Protein AF-A0A3B0XPV8-F1 (afdb_monomer_lite)

Secondary structure (DSSP, 8-state):
----PPPPP--HHHHHHHHHHHT-SEEE-S-SSBSEEEEEEEEEETTEEEEEEEEEEEHHHHHTTS---SSPPEEEEEEEETTEEEEEEEES-S-B-HHHHHHHHHHHHH-TT--SEEEEE-------

Structure (mmCIF, N/CA/C/O backbone):
data_AF-A0A3B0XPV8-F1
#
_entry.id   AF-A0A3B0XPV8-F1
#
loop_
_atom_site.group_PDB
_atom_site.id
_atom_site.type_symbol
_atom_site.label_atom_id
_atom_site.label_alt_id
_atom_site.label_comp_id
_atom_site.label_asym_id
_atom_site.label_entity_id
_atom_site.label_seq_id
_atom_site.pdbx_PDB_ins_code
_atom_site.Cartn_x
_atom_site.Cartn_y
_atom_site.Cartn_z
_atom_site.occupancy
_atom_site.B_iso_or_equiv
_atom_site.auth_seq_id
_atom_site.auth_comp_id
_atom_site.auth_asym_id
_atom_site.auth_atom_id
_atom_site.pdbx_PDB_model_num
ATOM 1 N N . MET A 1 1 ? 16.609 -7.204 20.232 1.00 36.19 1 MET A N 1
ATOM 2 C CA . MET A 1 1 ? 15.133 -7.109 20.335 1.00 36.19 1 MET A CA 1
ATOM 3 C C . MET A 1 1 ? 14.529 -7.467 18.987 1.00 36.19 1 MET A C 1
ATOM 5 O O . MET A 1 1 ? 14.762 -6.744 18.028 1.00 36.19 1 MET A O 1
ATOM 9 N N . LYS A 1 2 ? 13.817 -8.596 18.877 1.00 34.97 2 LYS A N 1
ATOM 10 C CA . LYS A 1 2 ? 13.094 -8.942 17.645 1.00 34.97 2 LYS A CA 1
ATOM 11 C C . LYS A 1 2 ? 11.947 -7.940 17.497 1.00 34.97 2 LYS A C 1
ATOM 13 O O . LYS A 1 2 ? 11.068 -7.904 18.354 1.00 34.97 2 LYS A O 1
ATOM 18 N N . LYS A 1 3 ? 11.998 -7.076 16.477 1.00 42.22 3 LYS A N 1
ATOM 19 C CA . LYS A 1 3 ? 10.871 -6.202 16.129 1.00 42.22 3 LYS A CA 1
ATOM 20 C C . LYS A 1 3 ? 9.692 -7.131 15.842 1.00 42.22 3 LYS A C 1
ATOM 22 O O . LYS A 1 3 ? 9.763 -7.935 14.917 1.00 42.22 3 LYS A O 1
ATOM 27 N N . ASN A 1 4 ? 8.666 -7.085 16.685 1.00 47.47 4 ASN A N 1
ATOM 28 C CA . ASN A 1 4 ? 7.435 -7.836 16.486 1.00 47.47 4 ASN A CA 1
ATOM 29 C C . ASN A 1 4 ? 6.709 -7.153 15.320 1.00 47.47 4 ASN A C 1
ATOM 31 O O . ASN A 1 4 ? 5.964 -6.197 15.518 1.00 47.47 4 ASN A O 1
ATOM 35 N N . ILE A 1 5 ? 7.064 -7.532 14.093 1.00 52.81 5 ILE A N 1
ATOM 36 C CA . ILE A 1 5 ? 6.408 -7.029 12.890 1.00 52.81 5 ILE A CA 1
ATOM 37 C C . ILE A 1 5 ? 4.973 -7.572 12.943 1.00 52.81 5 ILE A C 1
ATOM 39 O O . ILE A 1 5 ? 4.810 -8.790 13.069 1.00 52.81 5 ILE A O 1
ATOM 43 N N . PRO A 1 6 ? 3.936 -6.715 12.922 1.00 57.06 6 PRO A N 1
ATOM 44 C CA . PRO A 1 6 ? 2.564 -7.190 12.999 1.00 57.06 6 PRO A CA 1
ATOM 45 C C . PRO A 1 6 ? 2.275 -8.150 11.838 1.00 57.06 6 PRO A C 1
ATOM 47 O O . PRO A 1 6 ? 2.629 -7.886 10.688 1.00 57.06 6 PRO A O 1
ATOM 50 N N . LYS A 1 7 ? 1.654 -9.295 12.155 1.00 68.62 7 LYS A N 1
ATOM 51 C CA . LYS A 1 7 ? 1.089 -10.212 11.152 1.00 68.62 7 LYS A CA 1
ATOM 52 C C . LYS A 1 7 ? 0.049 -9.468 10.304 1.00 68.62 7 LYS A C 1
ATOM 54 O O . LYS A 1 7 ? -0.449 -8.419 10.712 1.00 68.62 7 LYS A O 1
ATOM 59 N N . TYR A 1 8 ? -0.311 -10.021 9.142 1.00 73.19 8 TYR A N 1
ATOM 60 C CA . TYR A 1 8 ? -1.401 -9.459 8.345 1.00 73.19 8 TYR A CA 1
ATOM 61 C C . TYR A 1 8 ? -2.676 -9.338 9.189 1.00 73.19 8 TYR A C 1
ATOM 63 O O . TYR A 1 8 ? -3.157 -10.325 9.741 1.00 73.19 8 TYR A O 1
ATOM 71 N N . GLN A 1 9 ? -3.166 -8.107 9.330 1.00 77.88 9 GLN A N 1
ATOM 72 C CA . GLN A 1 9 ? -4.307 -7.755 10.158 1.00 77.88 9 GLN A CA 1
ATOM 73 C C . GLN A 1 9 ? -5.539 -7.707 9.263 1.00 77.88 9 GLN A C 1
ATOM 75 O O . GLN A 1 9 ? -5.515 -7.131 8.171 1.00 77.88 9 GLN A O 1
ATOM 80 N N . THR A 1 10 ? -6.616 -8.320 9.735 1.00 81.25 10 THR A N 1
ATOM 81 C CA . THR A 1 10 ? -7.890 -8.421 9.008 1.00 81.25 10 THR A CA 1
ATOM 82 C C . THR A 1 10 ? -8.991 -7.613 9.691 1.00 81.25 10 THR A C 1
ATOM 84 O O . THR A 1 10 ? -9.903 -7.117 9.033 1.00 81.25 10 THR A O 1
ATOM 87 N N . SER A 1 11 ? -8.871 -7.405 11.005 1.00 91.56 11 SER A N 1
ATOM 88 C CA . SER A 1 11 ? -9.787 -6.610 11.817 1.00 91.56 11 SER A CA 1
ATOM 89 C C . SER A 1 11 ? -9.344 -5.149 11.877 1.00 91.56 11 SER A C 1
ATOM 91 O O . SER A 1 11 ? -8.277 -4.815 12.396 1.00 91.56 11 SER A O 1
ATOM 93 N N . ILE A 1 12 ? -10.193 -4.241 11.384 1.00 93.81 12 ILE A N 1
ATOM 94 C CA . ILE A 1 12 ? -9.921 -2.797 11.421 1.00 93.81 12 ILE A CA 1
ATOM 95 C C . ILE A 1 12 ? -9.829 -2.247 12.849 1.00 93.81 12 ILE A C 1
ATOM 97 O O . ILE A 1 12 ? -9.049 -1.334 13.117 1.00 93.81 12 ILE A O 1
ATOM 101 N N . ASN A 1 13 ? -10.595 -2.810 13.784 1.00 94.38 13 ASN A N 1
ATOM 102 C CA . ASN A 1 13 ? -10.595 -2.357 15.172 1.00 94.38 13 ASN A CA 1
ATOM 103 C C . ASN A 1 13 ? -9.294 -2.748 15.877 1.00 94.38 13 ASN A C 1
ATOM 105 O O . ASN A 1 13 ? -8.671 -1.896 16.508 1.00 94.38 13 ASN A O 1
ATOM 109 N N . GLU A 1 14 ? -8.842 -3.991 15.704 1.00 92.69 14 GLU A N 1
ATOM 110 C CA . GLU A 1 14 ? -7.551 -4.457 16.231 1.00 92.69 14 GLU A CA 1
ATOM 111 C C . GLU A 1 14 ? -6.394 -3.666 15.622 1.00 92.69 14 GLU A C 1
ATOM 113 O O . GLU A 1 14 ? -5.514 -3.187 16.337 1.00 92.69 14 GLU A O 1
ATOM 118 N N . PHE A 1 15 ? -6.442 -3.427 14.311 1.00 94.69 15 PHE A N 1
ATOM 119 C CA . PHE A 1 15 ? -5.434 -2.629 13.628 1.00 94.69 15 PHE A CA 1
ATOM 120 C C . PHE A 1 15 ? -5.344 -1.198 14.176 1.00 94.69 15 PHE A C 1
ATOM 122 O O . PHE A 1 15 ? -4.250 -0.702 14.443 1.00 94.69 15 PHE A O 1
ATOM 129 N N . ARG A 1 16 ? -6.483 -0.535 14.416 1.00 95.44 16 ARG A N 1
ATOM 130 C CA . ARG A 1 16 ? -6.520 0.804 15.028 1.00 95.44 16 ARG A CA 1
ATOM 131 C C . ARG A 1 16 ? -5.960 0.819 16.450 1.00 95.44 16 ARG A C 1
ATOM 133 O O . ARG A 1 16 ? -5.320 1.801 16.825 1.00 95.44 16 ARG A O 1
ATOM 140 N N . VAL A 1 17 ? -6.192 -0.232 17.239 1.00 94.69 17 VAL A N 1
ATOM 141 C CA . VAL A 1 17 ? -5.597 -0.374 18.580 1.00 94.69 17 VAL A CA 1
ATOM 142 C C . VAL A 1 17 ? -4.074 -0.454 18.478 1.00 94.69 17 VAL A C 1
ATOM 144 O O . VAL A 1 17 ? -3.381 0.290 19.171 1.00 94.69 17 VAL A O 1
ATOM 147 N N . GLU A 1 18 ? -3.549 -1.271 17.564 1.00 93.75 18 GLU A N 1
ATOM 148 C CA . GLU A 1 18 ? -2.104 -1.395 17.342 1.00 93.75 18 GLU A CA 1
ATOM 149 C C . GLU A 1 18 ? -1.474 -0.086 16.838 1.00 93.75 18 GLU A C 1
ATOM 151 O O . GLU A 1 18 ? -0.441 0.345 17.355 1.00 93.75 18 GLU A O 1
ATOM 156 N N . LEU A 1 19 ? -2.115 0.611 15.894 1.00 93.94 19 LEU A N 1
ATOM 157 C CA . LEU A 1 19 ? -1.653 1.926 15.431 1.00 93.94 19 LEU A CA 1
ATOM 158 C C . LEU A 1 19 ? -1.541 2.936 16.581 1.00 93.94 19 LEU A C 1
ATOM 160 O O . LEU A 1 19 ? -0.518 3.611 16.710 1.00 93.94 19 LEU A O 1
ATOM 164 N N . LYS A 1 20 ? -2.565 3.008 17.446 1.00 95.19 20 LYS A N 1
ATOM 165 C CA . LYS A 1 20 ? -2.569 3.889 18.626 1.00 95.19 20 LYS A CA 1
ATOM 166 C C . LYS A 1 20 ? -1.460 3.527 19.606 1.00 95.19 20 LYS A C 1
ATOM 168 O O . LYS A 1 20 ? -0.726 4.408 20.040 1.00 95.19 20 LYS A O 1
ATOM 173 N N . LYS A 1 21 ? -1.304 2.237 19.914 1.00 95.00 21 LYS A N 1
ATOM 174 C CA . LYS A 1 21 ? -0.269 1.725 20.822 1.00 95.00 21 LYS A CA 1
ATOM 175 C C . LYS A 1 21 ? 1.141 2.110 20.372 1.00 95.00 21 LYS A C 1
ATOM 177 O O . LYS A 1 21 ? 1.984 2.431 21.202 1.00 95.00 21 LYS A O 1
ATOM 182 N N . HIS A 1 22 ? 1.392 2.090 19.066 1.00 92.75 22 HIS A N 1
ATOM 183 C CA . HIS A 1 22 ? 2.690 2.440 18.492 1.00 92.75 22 HIS A CA 1
ATOM 184 C C . HIS A 1 22 ? 2.829 3.920 18.105 1.00 92.75 22 HIS A C 1
ATOM 186 O O . HIS A 1 22 ? 3.908 4.314 17.665 1.00 92.75 22 HIS A O 1
ATOM 192 N N . ASN A 1 23 ? 1.772 4.726 18.261 1.00 95.25 23 ASN A N 1
ATOM 193 C CA . ASN A 1 23 ? 1.682 6.110 17.794 1.00 95.25 23 ASN A CA 1
ATOM 194 C C . ASN A 1 23 ? 2.094 6.270 16.316 1.00 95.25 23 ASN A C 1
ATOM 196 O O . ASN A 1 23 ? 2.916 7.118 15.964 1.00 95.25 23 ASN A O 1
ATOM 200 N N . LYS A 1 24 ? 1.560 5.405 15.444 1.00 94.19 24 LYS A N 1
ATOM 201 C CA . LYS A 1 24 ? 1.850 5.412 14.002 1.00 94.19 24 LYS A CA 1
ATOM 202 C C . LYS A 1 24 ? 0.568 5.456 13.169 1.00 94.19 24 LYS A C 1
ATOM 204 O O . LYS A 1 24 ? -0.438 4.890 13.582 1.00 94.19 24 LYS A O 1
ATOM 209 N N . PRO A 1 25 ? 0.591 6.070 11.972 1.00 94.62 25 PRO A N 1
ATOM 210 C CA . PRO A 1 25 ? -0.556 6.087 11.058 1.00 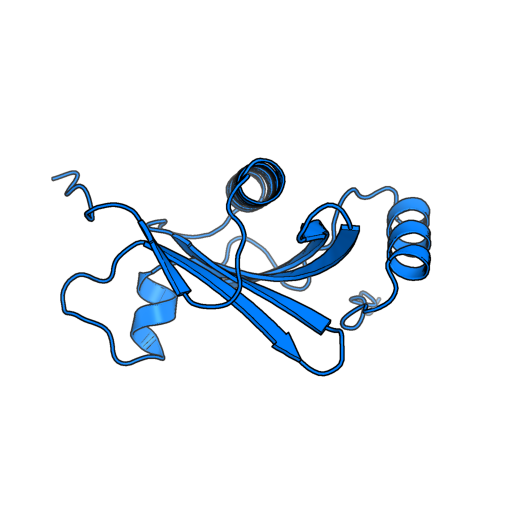94.62 25 PRO A CA 1
ATOM 211 C C . PRO A 1 25 ? -0.628 4.872 10.109 1.00 94.62 25 PRO A C 1
ATOM 213 O O . PRO A 1 25 ? -1.629 4.702 9.407 1.00 94.62 25 PRO A O 1
ATOM 216 N N . TYR A 1 26 ? 0.437 4.066 10.053 1.00 97.12 26 TYR A N 1
ATOM 217 C CA . TYR A 1 26 ? 0.578 2.826 9.283 1.00 97.12 26 TYR A CA 1
ATOM 218 C C . TYR A 1 26 ? 1.800 2.033 9.782 1.00 97.12 26 TYR A C 1
ATOM 220 O O . TYR A 1 26 ? 2.624 2.555 10.539 1.00 97.12 26 TYR A O 1
ATOM 228 N N . PHE A 1 27 ? 1.951 0.794 9.316 1.00 96.56 27 PHE A N 1
ATOM 229 C CA . PHE A 1 27 ? 3.154 -0.013 9.520 1.00 96.56 27 PHE A CA 1
ATOM 230 C C . PHE A 1 27 ? 3.846 -0.302 8.193 1.00 96.56 27 PHE A C 1
ATOM 232 O O . PHE A 1 27 ? 3.192 -0.639 7.213 1.00 96.56 27 PHE A O 1
ATOM 239 N N . ILE A 1 28 ? 5.172 -0.204 8.182 1.00 96.25 28 ILE A N 1
ATOM 240 C CA . ILE A 1 28 ? 6.025 -0.747 7.124 1.00 96.25 28 ILE A CA 1
ATOM 241 C C . ILE A 1 28 ? 6.649 -2.024 7.693 1.00 96.25 28 ILE A C 1
ATOM 243 O O . ILE A 1 28 ? 7.163 -2.000 8.815 1.00 96.25 28 ILE A O 1
ATOM 247 N N . LEU A 1 29 ? 6.532 -3.139 6.970 1.00 94.44 29 LEU A N 1
ATOM 248 C CA . LEU A 1 29 ? 6.866 -4.473 7.484 1.00 94.44 29 LEU A CA 1
ATOM 249 C C . LEU A 1 29 ? 8.285 -4.933 7.116 1.00 94.44 29 LEU A C 1
ATOM 251 O O . LEU A 1 29 ? 8.779 -5.893 7.699 1.00 94.44 29 LEU A O 1
ATOM 255 N N . ASN A 1 30 ? 8.946 -4.255 6.182 1.00 93.44 30 ASN A N 1
ATOM 256 C CA . ASN A 1 30 ? 10.346 -4.474 5.813 1.00 93.44 30 ASN A CA 1
ATOM 257 C C . ASN A 1 30 ? 11.168 -3.180 5.946 1.00 93.44 30 ASN A C 1
ATOM 259 O O . ASN A 1 30 ? 10.654 -2.147 6.367 1.00 93.44 30 ASN A O 1
ATOM 263 N N . GLU A 1 31 ? 12.465 -3.240 5.657 1.00 94.38 31 GLU A N 1
ATOM 264 C CA . GLU A 1 31 ? 13.338 -2.063 5.730 1.00 94.38 31 GLU A CA 1
ATOM 265 C C . GLU A 1 31 ? 13.240 -1.208 4.459 1.00 94.38 31 GLU A C 1
ATOM 267 O O . GLU A 1 31 ? 12.838 -1.687 3.400 1.00 94.38 31 GLU A O 1
ATOM 272 N N . LEU A 1 32 ? 13.563 0.079 4.601 1.00 95.19 32 LEU A N 1
ATOM 273 C CA . LEU A 1 32 ? 13.614 1.061 3.519 1.00 95.19 32 LEU A CA 1
ATOM 274 C C . LEU A 1 32 ? 15.041 1.626 3.402 1.00 95.19 32 LEU A C 1
ATOM 276 O O . LEU A 1 32 ? 15.719 1.727 4.428 1.00 95.19 32 LEU A O 1
ATOM 280 N N . PRO A 1 33 ? 15.463 2.094 2.212 1.00 96.25 33 PRO A N 1
ATOM 281 C CA . PRO A 1 33 ? 14.724 2.061 0.948 1.00 96.25 33 PRO A CA 1
ATOM 282 C C . PRO A 1 33 ? 14.727 0.670 0.300 1.00 96.25 33 PRO A C 1
ATOM 284 O O . PRO A 1 33 ? 15.658 -0.102 0.498 1.00 96.25 33 PRO A O 1
ATOM 287 N N . GLU A 1 34 ? 13.695 0.351 -0.484 1.00 96.44 34 GLU A N 1
ATOM 288 C CA . GLU A 1 34 ? 13.584 -0.956 -1.150 1.00 96.44 34 GLU A CA 1
ATOM 289 C C . GLU A 1 34 ? 12.736 -0.873 -2.429 1.00 96.44 34 GLU A C 1
ATOM 291 O O . GLU A 1 34 ? 11.886 0.006 -2.582 1.00 96.44 34 GLU A O 1
ATOM 296 N N . ASN A 1 35 ? 12.929 -1.806 -3.362 1.00 97.06 35 ASN A N 1
ATOM 297 C CA . ASN A 1 35 ? 12.155 -1.864 -4.603 1.00 97.06 35 ASN A CA 1
ATOM 298 C C . ASN A 1 35 ? 10.774 -2.509 -4.431 1.00 97.06 35 ASN A C 1
ATOM 300 O O . ASN A 1 35 ? 9.927 -2.388 -5.311 1.00 97.06 35 ASN A O 1
ATOM 304 N N . LYS A 1 36 ? 10.549 -3.213 -3.319 1.00 97.31 36 LYS A N 1
ATOM 305 C CA . LYS A 1 36 ? 9.287 -3.844 -2.929 1.00 97.31 36 LYS A CA 1
ATOM 306 C C . LYS A 1 36 ? 9.088 -3.711 -1.422 1.00 97.31 36 LYS A C 1
ATOM 308 O O . LYS A 1 36 ? 9.873 -4.216 -0.629 1.00 97.31 36 LYS A O 1
ATOM 313 N N . VAL A 1 37 ? 8.006 -3.065 -1.021 1.00 97.38 37 VAL A N 1
ATOM 314 C CA . VAL A 1 37 ? 7.683 -2.729 0.363 1.00 97.38 37 VAL A CA 1
ATOM 315 C C . VAL A 1 37 ? 6.323 -3.302 0.727 1.00 97.38 37 VAL A C 1
ATOM 317 O O . VAL A 1 37 ? 5.344 -3.124 0.003 1.00 97.38 37 VAL A O 1
ATOM 320 N N . GLN A 1 38 ? 6.263 -3.985 1.865 1.00 97.44 38 GLN A N 1
ATOM 321 C CA . GLN A 1 38 ? 5.019 -4.424 2.479 1.00 97.44 38 GLN A CA 1
ATOM 322 C C . GLN A 1 38 ? 4.570 -3.384 3.506 1.00 97.44 38 GLN A C 1
ATOM 324 O O . GLN A 1 38 ? 5.334 -2.992 4.390 1.00 97.44 38 GLN A O 1
ATOM 329 N N . VAL A 1 39 ? 3.329 -2.927 3.384 1.00 97.31 39 VAL A N 1
ATOM 330 C CA . VAL A 1 39 ? 2.767 -1.843 4.194 1.00 97.31 39 VAL A CA 1
ATOM 331 C C . VAL A 1 39 ? 1.376 -2.238 4.670 1.00 97.31 39 VAL A C 1
ATOM 333 O O . VAL A 1 39 ? 0.604 -2.827 3.922 1.00 97.31 39 VAL A O 1
ATOM 336 N N . GLN A 1 40 ? 1.022 -1.877 5.899 1.00 97.31 40 GLN A N 1
ATOM 337 C CA . GLN A 1 40 ? -0.351 -1.951 6.388 1.00 97.31 40 GLN A CA 1
ATOM 338 C C . GLN A 1 40 ? -0.861 -0.577 6.766 1.00 97.31 40 GLN A C 1
ATOM 340 O O . GLN A 1 40 ? -0.209 0.135 7.530 1.00 97.31 40 GLN A O 1
ATOM 345 N N . PHE A 1 41 ? -2.041 -0.210 6.281 1.00 97.62 41 PHE A N 1
ATOM 346 C CA . PHE A 1 41 ? -2.657 1.069 6.614 1.00 97.62 41 PHE A CA 1
ATOM 347 C C . PHE A 1 41 ? -4.178 1.007 6.530 1.00 97.62 41 PHE A C 1
ATOM 349 O O . PHE A 1 41 ? -4.756 0.200 5.806 1.00 97.62 41 PHE A O 1
ATOM 356 N N . GLU A 1 42 ? -4.836 1.907 7.256 1.00 96.88 42 GLU A N 1
ATOM 357 C CA . GLU A 1 42 ? -6.281 2.077 7.154 1.00 96.88 42 GLU A CA 1
ATOM 358 C C . GLU A 1 42 ? -6.637 2.839 5.871 1.00 96.88 42 GLU A C 1
ATOM 360 O O . GLU A 1 42 ? -6.047 3.888 5.570 1.00 96.88 42 GLU A O 1
ATOM 365 N N . GLY A 1 43 ? -7.650 2.349 5.160 1.00 95.25 43 GLY A N 1
ATOM 366 C CA . GLY A 1 43 ? -8.278 3.041 4.042 1.00 95.25 43 GLY A CA 1
ATOM 367 C C . GLY A 1 43 ? -9.764 2.720 3.938 1.00 95.25 43 GLY A C 1
ATOM 368 O O . GLY A 1 43 ? -10.385 2.277 4.905 1.00 95.25 43 GLY A O 1
ATOM 369 N N . LYS A 1 44 ? -10.338 2.968 2.757 1.00 94.62 44 LYS A N 1
ATOM 370 C CA . LYS A 1 44 ? -11.736 2.650 2.463 1.00 94.62 44 LYS A CA 1
ATOM 371 C C . LYS A 1 44 ? -11.862 1.778 1.220 1.00 94.62 44 LYS A C 1
ATOM 373 O O . LYS A 1 44 ? -11.159 2.018 0.241 1.00 94.62 44 LYS A O 1
ATOM 378 N N . MET A 1 45 ? -12.801 0.838 1.246 1.00 93.00 45 MET A N 1
ATOM 379 C CA . MET A 1 45 ? -13.265 0.077 0.085 1.00 93.00 45 MET A CA 1
ATOM 380 C C . MET A 1 45 ? -14.788 0.176 0.037 1.00 93.00 45 MET A C 1
ATOM 382 O O . MET A 1 45 ? -15.454 -0.133 1.017 1.00 93.00 45 MET A O 1
ATOM 386 N N . ARG A 1 46 ? -15.348 0.676 -1.074 1.00 89.62 46 ARG A N 1
ATOM 387 C CA . ARG A 1 46 ? -16.804 0.909 -1.229 1.00 89.62 46 ARG A CA 1
ATOM 388 C C . ARG A 1 46 ? -17.453 1.696 -0.070 1.00 89.62 46 ARG A C 1
ATOM 390 O O . ARG A 1 46 ? -18.614 1.498 0.251 1.00 89.62 46 ARG A O 1
ATOM 397 N N . GLY A 1 47 ? -16.701 2.614 0.541 1.00 89.75 47 GLY A N 1
ATOM 398 C CA . GLY A 1 47 ? -17.160 3.440 1.666 1.00 89.75 47 GLY A CA 1
ATOM 399 C C . GLY A 1 47 ? -16.892 2.847 3.053 1.00 89.75 47 GLY A C 1
ATOM 400 O O . GLY A 1 47 ? -16.868 3.606 4.022 1.00 89.75 47 GLY A O 1
ATOM 401 N N . GLU A 1 48 ? -16.595 1.552 3.146 1.00 92.50 48 GLU A N 1
ATOM 402 C CA . GLU A 1 48 ? -16.307 0.855 4.400 1.00 92.50 48 GLU A CA 1
ATOM 403 C C . GLU A 1 48 ? -14.827 0.959 4.776 1.00 92.50 48 GLU A C 1
ATOM 405 O O . GLU A 1 48 ? -13.953 0.915 3.908 1.00 92.50 48 GLU A O 1
ATOM 410 N N . SER A 1 49 ? -14.532 1.105 6.072 1.00 95.00 49 SER A N 1
ATOM 411 C CA . SER A 1 49 ? -13.155 1.117 6.576 1.00 95.00 49 SER A CA 1
ATOM 412 C C . SER A 1 49 ? -12.542 -0.280 6.516 1.00 95.00 49 SER A C 1
ATOM 414 O O . SER A 1 49 ? -13.099 -1.229 7.062 1.00 95.00 49 SER A O 1
ATOM 416 N N . VAL A 1 50 ? -11.356 -0.384 5.916 1.00 95.50 50 VAL A N 1
ATOM 417 C CA . VAL A 1 50 ? -10.620 -1.646 5.750 1.00 95.50 50 VAL A CA 1
ATOM 418 C C . VAL A 1 50 ? -9.154 -1.480 6.132 1.00 95.50 50 VAL A C 1
ATOM 420 O O . VAL A 1 50 ? -8.612 -0.368 6.111 1.00 95.50 50 VAL A O 1
ATOM 423 N N . VAL A 1 51 ? -8.501 -2.597 6.451 1.00 96.94 51 VAL A N 1
ATOM 424 C CA . VAL A 1 51 ? -7.041 -2.666 6.559 1.00 96.94 51 VAL A CA 1
ATOM 425 C C . VAL A 1 51 ? -6.491 -3.074 5.203 1.00 96.94 51 VAL A C 1
ATOM 427 O O . VAL A 1 51 ? -6.719 -4.193 4.752 1.00 96.94 51 VAL A O 1
ATOM 430 N N . TRP A 1 52 ? -5.755 -2.177 4.558 1.00 97.19 52 TRP A N 1
ATOM 431 C CA . TRP A 1 52 ? -5.017 -2.516 3.353 1.00 97.19 52 TRP A CA 1
ATOM 432 C C . TRP A 1 52 ? -3.742 -3.255 3.726 1.00 97.19 52 TRP A C 1
ATOM 434 O O . TRP A 1 52 ? -2.872 -2.692 4.387 1.00 97.19 52 TRP A O 1
ATOM 444 N N . ASN A 1 53 ? -3.628 -4.498 3.268 1.00 96.88 53 ASN A N 1
ATOM 445 C CA . ASN A 1 53 ? -2.400 -5.280 3.293 1.00 96.88 53 ASN A CA 1
ATOM 446 C C . ASN A 1 53 ? -1.708 -5.064 1.945 1.00 96.88 53 ASN A C 1
ATOM 448 O O . ASN A 1 53 ? -2.047 -5.686 0.937 1.00 96.88 53 ASN A O 1
ATOM 452 N N . ALA A 1 54 ? -0.832 -4.068 1.912 1.00 97.38 54 ALA A N 1
ATOM 453 C CA . ALA A 1 54 ? -0.346 -3.476 0.686 1.00 97.38 54 ALA A CA 1
ATOM 454 C C . ALA A 1 54 ? 1.053 -3.952 0.304 1.00 97.38 54 ALA A C 1
ATOM 456 O O . ALA A 1 54 ? 1.950 -4.031 1.140 1.00 97.38 54 ALA A O 1
ATOM 457 N N . CYS A 1 55 ? 1.247 -4.172 -0.992 1.00 97.56 55 CYS A N 1
ATOM 458 C CA . CYS A 1 55 ? 2.541 -4.411 -1.607 1.00 97.56 55 CYS A CA 1
ATOM 459 C C . CYS A 1 55 ? 2.830 -3.273 -2.588 1.00 97.56 55 CYS A C 1
ATOM 461 O O . CYS A 1 55 ? 2.304 -3.255 -3.702 1.00 97.56 55 CYS A O 1
ATOM 463 N N . PHE A 1 56 ? 3.675 -2.330 -2.191 1.00 98.12 56 PHE A N 1
ATOM 464 C CA . PHE A 1 56 ? 4.165 -1.281 -3.080 1.00 98.12 56 PHE A CA 1
ATOM 465 C C . PHE A 1 56 ? 5.471 -1.740 -3.708 1.00 98.12 56 PHE A C 1
ATOM 467 O O . PHE A 1 56 ? 6.342 -2.229 -3.001 1.00 98.12 56 PHE A O 1
ATOM 474 N N . GLN A 1 57 ? 5.628 -1.627 -5.017 1.00 97.62 57 GLN A N 1
ATOM 475 C CA . GLN A 1 57 ? 6.863 -2.035 -5.679 1.00 97.62 57 GLN A CA 1
ATOM 476 C C . GLN A 1 57 ? 7.150 -1.191 -6.911 1.00 97.62 57 GLN A C 1
ATOM 478 O O . GLN A 1 57 ? 6.265 -0.526 -7.450 1.00 97.62 57 GLN A O 1
ATOM 483 N N . THR A 1 58 ? 8.398 -1.187 -7.349 1.00 96.44 58 THR A N 1
ATOM 484 C CA . THR A 1 58 ? 8.762 -0.574 -8.621 1.00 96.44 58 THR A CA 1
ATOM 485 C C . THR A 1 58 ? 8.296 -1.463 -9.765 1.00 96.44 58 THR A C 1
ATOM 487 O O . THR A 1 58 ? 8.150 -2.683 -9.620 1.00 96.44 58 THR A O 1
ATOM 490 N N . ILE A 1 59 ? 8.049 -0.856 -10.918 1.00 94.31 59 ILE A N 1
ATOM 491 C CA . ILE A 1 59 ? 7.698 -1.594 -12.128 1.00 94.31 59 ILE A CA 1
ATOM 492 C C . ILE A 1 59 ? 8.824 -2.556 -12.526 1.00 94.31 59 ILE A C 1
ATOM 494 O O . ILE A 1 59 ? 8.558 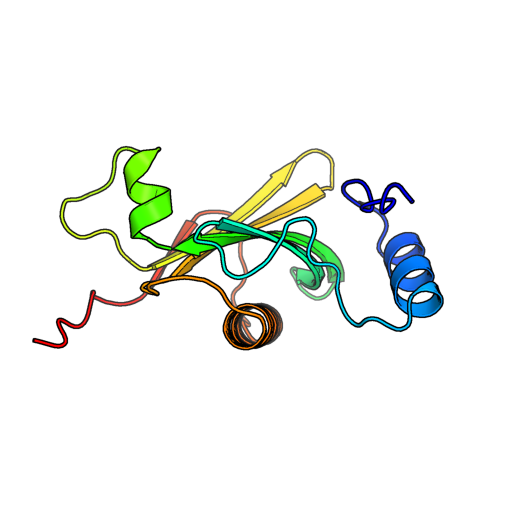-3.700 -12.890 1.00 94.31 59 ILE A O 1
ATOM 498 N N . GLU A 1 60 ? 10.077 -2.142 -12.351 1.00 92.94 60 GLU A N 1
ATOM 499 C CA . GLU A 1 60 ? 11.258 -2.966 -12.588 1.00 92.94 60 GLU A CA 1
ATOM 500 C C . GLU A 1 60 ? 11.298 -4.191 -11.664 1.00 92.94 60 GLU A C 1
ATOM 502 O O . GLU A 1 60 ? 11.611 -5.293 -12.112 1.00 92.94 60 GLU A O 1
ATOM 507 N N . ALA A 1 61 ? 10.965 -4.041 -10.378 1.00 94.50 61 ALA A N 1
ATOM 508 C CA . ALA A 1 61 ? 10.909 -5.176 -9.456 1.00 94.50 61 ALA A CA 1
ATOM 509 C C . ALA A 1 61 ? 9.764 -6.139 -9.784 1.00 94.50 61 ALA A C 1
ATOM 511 O O . ALA A 1 61 ? 9.935 -7.356 -9.674 1.00 94.50 61 ALA A O 1
ATOM 512 N N . TYR A 1 62 ? 8.620 -5.615 -10.223 1.00 94.50 62 TYR A N 1
ATOM 513 C CA . TYR A 1 62 ? 7.506 -6.440 -10.679 1.00 94.50 62 TYR A CA 1
ATOM 514 C C . TYR A 1 62 ? 7.881 -7.260 -11.924 1.00 94.50 62 TYR A C 1
ATOM 516 O O . TYR A 1 62 ? 7.708 -8.481 -11.924 1.00 94.50 62 TYR A O 1
ATOM 524 N N . ALA A 1 63 ? 8.481 -6.615 -12.931 1.00 92.56 63 ALA A N 1
ATOM 525 C CA . ALA A 1 63 ? 8.891 -7.227 -14.197 1.00 92.56 63 ALA A CA 1
ATOM 526 C C . ALA A 1 63 ? 9.918 -8.364 -14.036 1.00 92.56 63 ALA A C 1
ATOM 528 O O . ALA A 1 63 ? 9.954 -9.285 -14.842 1.00 92.56 63 ALA A O 1
ATOM 529 N N . LYS A 1 64 ? 10.733 -8.353 -12.971 1.00 91.25 64 LYS A N 1
ATOM 530 C CA . LYS A 1 64 ? 11.686 -9.443 -12.680 1.00 91.25 64 LYS A CA 1
ATOM 531 C C . LYS A 1 64 ? 11.023 -10.772 -12.315 1.00 91.25 64 LYS A C 1
ATOM 533 O O . LYS A 1 64 ? 11.669 -11.810 -12.398 1.00 91.25 64 LYS A O 1
ATOM 538 N N . THR A 1 65 ? 9.781 -10.742 -11.838 1.00 89.31 65 THR A N 1
ATOM 539 C CA . THR A 1 65 ? 9.086 -11.923 -11.290 1.00 89.31 65 THR A CA 1
ATOM 540 C C . THR A 1 65 ? 7.806 -12.272 -12.041 1.00 89.31 65 THR A C 1
ATOM 542 O O . THR A 1 65 ? 7.173 -13.274 -11.726 1.00 89.31 65 THR A O 1
ATOM 545 N N . HIS A 1 66 ? 7.426 -11.462 -13.030 1.00 89.44 66 HIS A N 1
ATOM 546 C CA . HIS A 1 66 ? 6.201 -11.616 -13.801 1.00 89.44 66 HIS A CA 1
ATOM 547 C C . HIS A 1 66 ? 6.499 -11.393 -15.278 1.00 89.44 66 HIS A C 1
ATOM 549 O O . HIS A 1 66 ? 7.240 -10.479 -15.635 1.00 89.44 66 HIS A O 1
ATOM 555 N N . THR A 1 67 ? 5.869 -12.181 -16.144 1.00 87.00 67 THR A N 1
ATOM 556 C CA . THR A 1 67 ? 5.841 -11.877 -17.573 1.00 87.00 67 THR A CA 1
ATOM 557 C C . THR A 1 67 ? 5.032 -10.603 -17.784 1.00 87.00 67 THR A C 1
ATOM 559 O O . THR A 1 67 ? 3.852 -10.535 -17.439 1.00 87.00 67 THR A O 1
ATOM 562 N N . VAL A 1 68 ? 5.677 -9.582 -18.334 1.00 84.56 68 VAL A N 1
ATOM 563 C CA . VAL A 1 68 ? 5.074 -8.280 -18.615 1.00 84.56 68 VAL A CA 1
ATOM 564 C C . VAL A 1 68 ? 5.314 -7.897 -20.070 1.00 84.56 68 VAL A C 1
ATOM 566 O O . VAL A 1 68 ? 6.172 -8.475 -20.735 1.00 84.56 68 VAL A O 1
ATOM 569 N N . ALA A 1 69 ? 4.546 -6.927 -20.569 1.00 82.06 69 ALA A N 1
ATOM 570 C CA . ALA A 1 69 ? 4.842 -6.288 -21.847 1.00 82.06 69 ALA A CA 1
ATOM 571 C C . ALA A 1 69 ? 6.224 -5.609 -21.812 1.00 82.06 69 ALA A C 1
ATOM 573 O O . ALA A 1 69 ? 6.749 -5.335 -20.735 1.00 82.06 69 ALA A O 1
ATOM 574 N N . GLU A 1 70 ? 6.782 -5.300 -22.983 1.00 78.12 70 GLU A N 1
ATOM 575 C CA . GLU A 1 70 ? 8.088 -4.634 -23.116 1.00 78.12 70 GLU A CA 1
ATOM 576 C C . GLU A 1 70 ? 8.151 -3.287 -22.369 1.00 78.12 70 GLU A C 1
ATOM 578 O O . GLU A 1 70 ? 9.167 -2.966 -21.755 1.00 78.12 70 GLU A O 1
ATOM 583 N N . ASP A 1 71 ? 7.035 -2.546 -22.337 1.00 79.69 71 ASP A N 1
ATOM 584 C CA . ASP A 1 71 ? 6.879 -1.323 -21.543 1.00 79.69 71 ASP A CA 1
ATOM 585 C C . ASP A 1 71 ? 5.715 -1.452 -20.537 1.00 79.69 71 ASP A C 1
ATOM 587 O O . ASP A 1 71 ? 4.569 -1.090 -20.833 1.00 79.69 71 ASP A O 1
ATOM 591 N N . PRO A 1 72 ? 5.963 -2.034 -19.348 1.00 84.12 72 PRO A N 1
ATOM 592 C CA . PRO A 1 72 ? 4.926 -2.253 -18.350 1.00 84.12 72 PRO A CA 1
ATOM 593 C C . PRO A 1 72 ? 4.411 -0.936 -17.760 1.00 84.12 72 PRO A C 1
ATOM 595 O O . PRO A 1 72 ? 5.163 -0.125 -17.217 1.00 84.12 72 PRO A O 1
ATOM 598 N N . LYS A 1 73 ? 3.089 -0.756 -17.803 1.00 89.44 73 LYS A N 1
ATOM 599 C CA . LYS A 1 73 ? 2.413 0.398 -17.202 1.00 89.44 73 LYS A CA 1
ATOM 600 C C . LYS A 1 73 ? 2.370 0.297 -15.684 1.00 89.44 73 LYS A C 1
ATOM 602 O O . LYS A 1 73 ? 2.270 -0.790 -15.116 1.00 89.44 73 LYS A O 1
ATOM 607 N N . GLN A 1 74 ? 2.353 1.459 -15.035 1.00 93.19 74 GLN A N 1
ATOM 608 C CA . GLN A 1 74 ? 2.049 1.565 -13.609 1.00 93.19 74 GLN A CA 1
ATOM 609 C C . GLN A 1 74 ? 0.647 1.024 -13.344 1.00 93.19 74 GLN A C 1
ATOM 611 O O . GLN A 1 74 ? -0.235 1.157 -14.190 1.00 93.19 74 GLN A O 1
ATOM 616 N N . PHE A 1 75 ? 0.414 0.419 -12.184 1.00 94.06 75 PHE A N 1
ATOM 617 C CA . PHE A 1 75 ? -0.896 -0.157 -11.897 1.00 94.06 75 PHE A CA 1
ATOM 618 C C . PHE A 1 75 ? -1.231 -0.191 -10.412 1.00 94.06 75 PHE A C 1
ATOM 620 O O . PHE A 1 75 ? -0.359 -0.130 -9.545 1.00 94.06 75 PHE A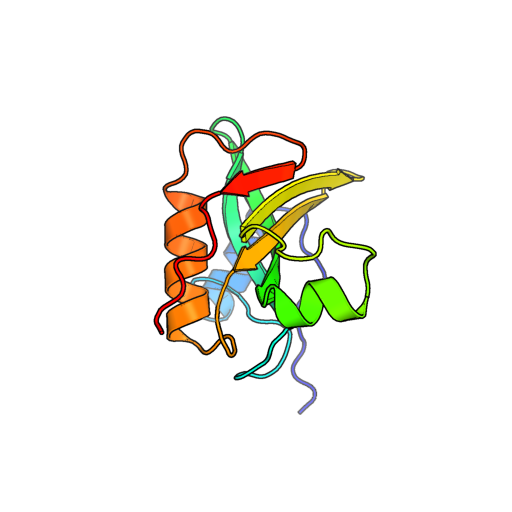 O 1
ATOM 627 N N . ILE A 1 76 ? -2.526 -0.341 -10.146 1.00 95.19 76 ILE A N 1
ATOM 628 C CA . ILE A 1 76 ? -3.079 -0.750 -8.859 1.00 95.19 76 ILE A CA 1
ATOM 629 C C . ILE A 1 76 ? -3.865 -2.036 -9.103 1.00 95.19 76 ILE A C 1
ATOM 631 O O . ILE A 1 76 ? -4.753 -2.054 -9.949 1.00 95.19 76 ILE A O 1
ATOM 635 N N . ASN A 1 77 ? -3.552 -3.102 -8.378 1.00 96.25 77 ASN A N 1
ATOM 636 C CA . ASN A 1 77 ? -4.320 -4.342 -8.372 1.00 96.25 77 ASN A CA 1
ATOM 637 C C . ASN A 1 77 ? -4.928 -4.548 -6.985 1.00 96.25 77 ASN A C 1
ATOM 639 O O . ASN A 1 77 ? -4.236 -4.373 -5.982 1.00 96.25 77 ASN A O 1
ATOM 643 N N . ILE A 1 78 ? -6.212 -4.887 -6.928 1.00 96.25 78 ILE A N 1
ATOM 644 C CA . ILE A 1 78 ? -6.936 -5.102 -5.673 1.00 96.25 78 ILE A CA 1
ATOM 645 C C . ILE A 1 78 ? -7.540 -6.495 -5.672 1.00 96.25 78 ILE A C 1
ATOM 647 O O . ILE A 1 78 ? -8.333 -6.841 -6.549 1.00 96.25 78 ILE A O 1
ATOM 651 N N . GLU A 1 79 ? -7.230 -7.244 -4.623 1.00 96.25 79 GLU A N 1
ATOM 652 C CA . GLU A 1 79 ? -7.722 -8.596 -4.388 1.00 96.25 79 GLU A CA 1
ATOM 653 C C . GLU A 1 79 ? -8.321 -8.678 -2.984 1.00 96.25 79 GLU A C 1
ATOM 655 O O . GLU A 1 79 ? -7.859 -8.019 -2.048 1.00 96.25 79 GLU A O 1
ATOM 660 N N . ILE A 1 80 ? -9.376 -9.476 -2.836 1.00 93.31 80 ILE A N 1
ATOM 661 C CA . ILE A 1 80 ? -9.953 -9.805 -1.534 1.00 93.31 80 ILE A CA 1
ATOM 662 C C . ILE A 1 80 ? -9.976 -11.323 -1.426 1.00 93.31 80 ILE A C 1
ATOM 664 O O . ILE A 1 80 ? -10.676 -11.983 -2.188 1.00 93.31 80 ILE A O 1
ATOM 668 N N . GLU A 1 81 ? -9.239 -11.857 -0.462 1.00 91.50 81 GLU A N 1
ATOM 669 C CA . GLU A 1 81 ? -9.170 -13.291 -0.168 1.00 91.50 81 GLU A CA 1
ATOM 670 C C . GLU A 1 81 ? -9.434 -13.482 1.318 1.00 91.50 81 GLU A C 1
ATOM 672 O O . GLU A 1 81 ? -8.808 -12.804 2.125 1.00 91.50 81 GLU A O 1
ATOM 677 N N . ASP A 1 82 ? -10.377 -14.345 1.699 1.00 88.88 82 ASP A N 1
ATOM 678 C CA . ASP A 1 82 ? -10.690 -14.634 3.109 1.00 88.88 82 ASP A CA 1
ATOM 679 C C . ASP A 1 82 ? -10.873 -13.376 3.986 1.00 88.88 82 ASP A C 1
ATOM 681 O O . ASP A 1 82 ? -10.411 -13.299 5.124 1.00 88.88 82 ASP A O 1
ATOM 685 N N . LYS A 1 83 ? -11.560 -12.357 3.442 1.00 87.12 83 LYS A N 1
ATOM 686 C CA . LYS A 1 83 ? -11.778 -11.029 4.063 1.00 87.12 83 LYS A CA 1
ATOM 687 C C . LYS A 1 83 ? -10.504 -10.189 4.263 1.00 87.12 83 LYS A C 1
ATOM 689 O O . LYS A 1 83 ? -10.550 -9.144 4.910 1.00 87.12 83 LYS A O 1
ATOM 694 N N . VAL A 1 84 ? -9.380 -10.598 3.684 1.00 91.88 84 VAL A N 1
ATOM 695 C CA . VAL A 1 84 ? -8.127 -9.842 3.636 1.00 91.88 84 VAL A CA 1
ATOM 696 C C . VAL A 1 84 ? -8.128 -8.941 2.409 1.00 91.88 84 VAL A C 1
ATOM 698 O O . VAL A 1 84 ? -8.135 -9.417 1.278 1.00 91.88 84 VAL A O 1
ATOM 701 N N . TYR A 1 85 ? -8.077 -7.629 2.628 1.00 95.31 85 TYR A N 1
ATOM 702 C CA . TYR A 1 85 ? -7.993 -6.642 1.555 1.00 95.31 85 TYR A CA 1
ATOM 703 C C . TYR A 1 85 ? -6.533 -6.450 1.145 1.00 95.31 85 TYR A C 1
ATOM 705 O O . TYR A 1 85 ? -5.747 -5.836 1.874 1.00 95.31 85 TYR A O 1
ATOM 713 N N . LYS A 1 86 ? -6.165 -6.986 -0.018 1.00 96.56 86 LYS A N 1
ATOM 714 C CA . LYS A 1 86 ? -4.831 -6.860 -0.603 1.00 96.56 86 LYS A CA 1
ATOM 715 C C . LYS A 1 86 ? -4.835 -5.760 -1.654 1.00 96.56 86 LYS A C 1
ATOM 717 O O . LYS A 1 86 ? -5.742 -5.678 -2.480 1.00 96.56 86 LYS A O 1
ATOM 722 N N . ILE A 1 87 ? -3.808 -4.918 -1.630 1.00 96.94 87 ILE A N 1
ATOM 723 C CA . ILE A 1 87 ? -3.593 -3.913 -2.674 1.00 96.94 87 ILE A CA 1
ATOM 724 C C . ILE A 1 87 ? -2.141 -3.931 -3.128 1.00 96.94 87 ILE A C 1
ATOM 726 O O . ILE A 1 87 ? -1.218 -3.692 -2.355 1.00 96.94 87 ILE A O 1
ATOM 730 N N . GLN A 1 88 ? -1.927 -4.205 -4.404 1.00 97.44 88 GLN A N 1
ATOM 731 C CA . GLN A 1 88 ? -0.619 -4.124 -5.026 1.00 97.44 88 GLN A CA 1
ATOM 732 C C . GLN A 1 88 ? -0.543 -2.840 -5.840 1.00 97.44 88 GLN A C 1
ATOM 734 O O . GLN A 1 88 ? -1.434 -2.553 -6.633 1.00 97.44 88 GLN A O 1
ATOM 739 N N . VAL A 1 89 ? 0.518 -2.065 -5.650 1.00 97.06 89 VAL A N 1
ATOM 740 C CA . VAL A 1 89 ? 0.767 -0.845 -6.421 1.00 97.06 89 VAL A CA 1
ATOM 741 C C . VAL A 1 89 ? 2.143 -0.962 -7.04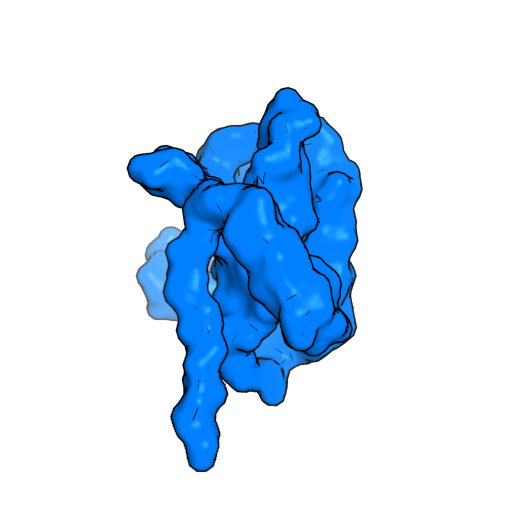6 1.00 97.06 89 VAL A C 1
ATOM 743 O O . VAL A 1 89 ? 3.125 -1.143 -6.327 1.00 97.06 89 VAL A O 1
ATOM 746 N N . ALA A 1 90 ? 2.217 -0.857 -8.370 1.00 96.31 90 ALA A N 1
ATOM 747 C CA . ALA A 1 90 ? 3.481 -0.797 -9.086 1.00 96.31 90 ALA A CA 1
ATOM 748 C C . ALA A 1 90 ? 3.666 0.586 -9.713 1.00 96.31 90 ALA A C 1
ATOM 750 O O . ALA A 1 90 ? 2.834 1.015 -10.514 1.00 96.31 90 ALA A O 1
ATOM 751 N N . LEU A 1 91 ? 4.742 1.281 -9.335 1.00 95.50 91 LEU A N 1
ATOM 752 C CA . LEU A 1 91 ? 5.046 2.641 -9.793 1.00 95.50 91 LEU A CA 1
ATOM 753 C C . LEU A 1 91 ? 6.369 2.694 -10.563 1.00 95.50 91 LEU A C 1
ATOM 755 O O . LEU A 1 91 ? 7.276 1.898 -10.323 1.00 95.50 91 LEU A O 1
ATOM 759 N N . ASN A 1 92 ? 6.493 3.667 -11.463 1.00 93.88 92 ASN A N 1
ATOM 760 C CA . ASN A 1 92 ? 7.727 3.961 -12.191 1.00 93.88 92 ASN A CA 1
ATOM 761 C C . ASN A 1 92 ? 8.647 4.801 -11.292 1.00 93.88 92 ASN A C 1
ATOM 763 O O . ASN A 1 92 ? 8.714 6.024 -11.409 1.00 93.88 92 ASN A O 1
ATOM 767 N N . LEU A 1 93 ? 9.280 4.139 -10.327 1.00 93.56 93 LEU A N 1
ATOM 768 C CA . LEU A 1 93 ? 10.195 4.718 -9.345 1.00 93.56 93 LEU A CA 1
ATOM 769 C C . LEU A 1 93 ? 11.462 3.868 -9.294 1.00 93.56 93 LEU A C 1
ATOM 771 O O . LEU A 1 93 ? 11.398 2.664 -9.501 1.00 93.56 93 LEU A O 1
ATOM 775 N N . LYS A 1 94 ? 12.603 4.468 -8.937 1.00 94.19 94 LYS A N 1
ATOM 776 C CA . LYS A 1 94 ? 13.841 3.696 -8.733 1.00 94.19 94 LYS A CA 1
ATOM 777 C C . LYS A 1 94 ? 13.784 2.812 -7.490 1.00 94.19 94 LYS A C 1
ATOM 779 O O . LYS A 1 94 ? 14.278 1.701 -7.543 1.00 94.19 94 LYS A O 1
ATOM 784 N N . GLN A 1 95 ? 13.213 3.322 -6.399 1.00 96.19 95 GLN A N 1
ATOM 785 C CA . GLN A 1 95 ? 13.021 2.628 -5.123 1.00 96.19 95 GLN A CA 1
ATOM 786 C C . GLN A 1 95 ? 11.949 3.357 -4.302 1.00 96.19 95 GLN A C 1
ATOM 788 O O . GLN A 1 95 ? 11.662 4.531 -4.554 1.00 96.19 95 GLN A O 1
ATOM 793 N N . PHE A 1 96 ? 11.382 2.684 -3.305 1.00 98.00 96 PHE A N 1
ATOM 794 C CA . PHE A 1 96 ? 10.522 3.301 -2.303 1.00 98.00 96 PHE A CA 1
ATOM 795 C C . PHE A 1 96 ? 11.353 3.732 -1.099 1.00 98.00 96 PHE A C 1
ATOM 797 O O . PHE A 1 96 ? 11.976 2.908 -0.436 1.00 98.00 96 PHE A O 1
ATOM 804 N N . ASP A 1 97 ? 11.320 5.025 -0.801 1.00 97.88 97 ASP A N 1
ATOM 805 C CA . ASP A 1 97 ? 11.702 5.586 0.489 1.00 97.88 97 ASP A CA 1
ATOM 806 C C . ASP A 1 97 ? 10.448 5.905 1.325 1.00 97.88 97 ASP A C 1
ATOM 808 O O . ASP A 1 97 ? 9.309 5.642 0.922 1.00 97.88 97 ASP A O 1
ATOM 812 N N . GLN A 1 98 ? 10.654 6.489 2.505 1.00 97.56 98 GLN A N 1
ATOM 813 C CA . GLN A 1 98 ? 9.571 6.874 3.408 1.00 97.56 98 GLN A CA 1
ATOM 814 C C . GLN A 1 98 ? 8.553 7.810 2.727 1.00 97.56 98 GLN A C 1
ATOM 816 O O . GLN A 1 98 ? 7.344 7.585 2.807 1.00 97.56 98 GLN A O 1
ATOM 821 N N . ALA A 1 99 ? 9.029 8.827 2.006 1.00 97.44 99 ALA A N 1
ATOM 822 C CA . ALA A 1 99 ? 8.177 9.818 1.355 1.00 97.44 99 ALA A CA 1
ATOM 823 C C . ALA A 1 99 ? 7.387 9.225 0.173 1.00 97.44 99 ALA A C 1
ATOM 825 O O . ALA A 1 99 ? 6.253 9.631 -0.102 1.00 97.44 99 ALA A O 1
ATOM 826 N N . ALA A 1 100 ? 7.961 8.268 -0.558 1.00 97.69 100 ALA A N 1
ATOM 827 C CA . ALA A 1 100 ? 7.283 7.527 -1.616 1.00 97.69 100 ALA A CA 1
ATOM 828 C C . ALA A 1 100 ? 6.162 6.644 -1.050 1.00 97.69 100 ALA A C 1
ATOM 830 O O . ALA A 1 100 ? 5.057 6.632 -1.602 1.00 97.69 100 ALA A O 1
ATOM 831 N N . VAL A 1 101 ? 6.402 5.964 0.079 1.00 98.25 101 VAL A N 1
ATOM 832 C CA . VAL A 1 101 ? 5.372 5.185 0.786 1.00 98.25 101 VAL A CA 1
ATOM 833 C C . VAL A 1 101 ? 4.211 6.086 1.211 1.00 98.25 101 VAL A C 1
ATOM 835 O O . VAL A 1 101 ? 3.058 5.794 0.891 1.00 98.25 101 VAL A O 1
ATOM 838 N N . GLU A 1 102 ? 4.493 7.216 1.859 1.00 98.12 102 GLU A N 1
ATOM 839 C CA . GLU A 1 102 ? 3.468 8.155 2.334 1.00 98.12 102 GLU A CA 1
ATOM 840 C C . GLU A 1 102 ? 2.617 8.722 1.194 1.00 98.12 102 GLU A C 1
ATOM 842 O O . GLU A 1 102 ? 1.382 8.703 1.260 1.00 98.12 102 GLU A O 1
ATOM 847 N N . ARG A 1 103 ? 3.257 9.161 0.102 1.00 97.94 103 ARG A N 1
ATOM 848 C CA . ARG A 1 103 ? 2.550 9.641 -1.096 1.00 97.94 103 ARG A CA 1
ATOM 849 C C . ARG A 1 103 ? 1.664 8.559 -1.706 1.00 97.94 103 ARG A C 1
ATOM 851 O O . ARG A 1 103 ? 0.537 8.855 -2.103 1.00 97.94 103 ARG A O 1
ATOM 858 N N . THR A 1 104 ? 2.130 7.313 -1.722 1.00 97.62 104 THR A N 1
ATOM 859 C CA . THR A 1 104 ? 1.360 6.178 -2.247 1.00 97.62 104 THR A CA 1
ATOM 860 C C . THR A 1 104 ? 0.148 5.868 -1.367 1.00 97.62 104 THR A C 1
ATOM 862 O O . THR A 1 104 ? -0.954 5.697 -1.886 1.00 97.62 104 THR A O 1
ATOM 865 N N . ILE A 1 105 ? 0.291 5.900 -0.037 1.00 98.19 105 ILE A N 1
ATOM 866 C CA . ILE A 1 105 ? -0.839 5.763 0.901 1.00 98.19 105 ILE A CA 1
ATOM 867 C C . ILE A 1 105 ? -1.875 6.870 0.668 1.00 98.19 105 ILE A C 1
ATOM 869 O O . ILE A 1 105 ? -3.076 6.597 0.597 1.00 98.19 105 ILE A O 1
ATOM 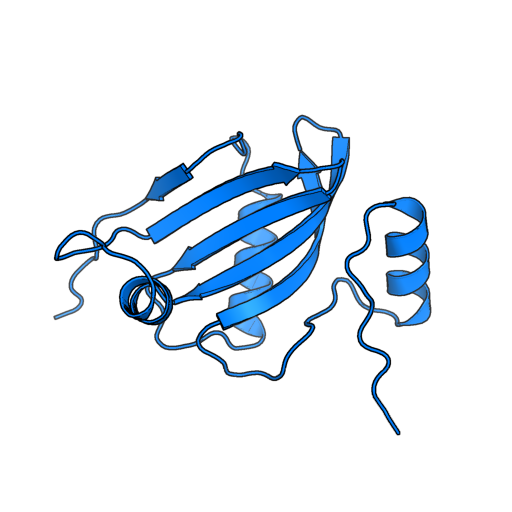873 N N . ILE A 1 106 ? -1.431 8.123 0.533 1.00 96.75 106 ILE A N 1
ATOM 874 C CA . ILE A 1 106 ? -2.317 9.265 0.267 1.00 96.75 106 ILE A CA 1
ATOM 875 C C . ILE A 1 106 ? -3.048 9.082 -1.066 1.00 96.75 106 ILE A C 1
ATOM 877 O O . ILE A 1 106 ? -4.258 9.309 -1.125 1.00 96.75 106 ILE A O 1
ATOM 881 N N . MET A 1 107 ? -2.339 8.655 -2.116 1.00 95.00 107 MET A N 1
ATOM 882 C CA . MET A 1 107 ? -2.921 8.363 -3.426 1.00 95.00 107 MET A CA 1
ATOM 883 C C . MET A 1 107 ? -4.028 7.314 -3.303 1.00 95.00 107 MET A C 1
ATOM 885 O O . MET A 1 107 ? -5.150 7.587 -3.725 1.00 95.00 107 MET A O 1
ATOM 889 N N . VAL A 1 108 ? -3.753 6.167 -2.670 1.00 95.31 108 VAL A N 1
ATOM 890 C CA . VAL A 1 108 ? -4.753 5.105 -2.465 1.00 95.31 108 VAL A CA 1
ATOM 891 C C . VAL A 1 108 ? -5.962 5.644 -1.696 1.00 95.31 108 VAL A C 1
ATOM 893 O O . VAL A 1 108 ? -7.094 5.474 -2.137 1.00 95.31 108 VAL A O 1
ATOM 896 N N . ARG A 1 109 ? -5.751 6.366 -0.588 1.00 95.25 109 ARG A N 1
ATOM 897 C CA . ARG A 1 109 ? -6.846 6.934 0.224 1.00 95.25 109 ARG A CA 1
ATOM 898 C C . ARG A 1 109 ? -7.721 7.929 -0.539 1.00 95.25 109 ARG A C 1
ATOM 900 O O . ARG A 1 109 ? -8.910 8.033 -0.250 1.00 95.25 109 ARG A O 1
ATOM 907 N N . LYS A 1 110 ? -7.142 8.682 -1.477 1.00 91.94 110 LYS A N 1
ATOM 908 C CA . LYS A 1 110 ? -7.859 9.669 -2.299 1.00 91.94 110 LYS A CA 1
ATOM 909 C C . LYS A 1 110 ? -8.487 9.062 -3.553 1.00 91.94 110 LYS A C 1
ATOM 911 O O . LYS A 1 110 ? -9.288 9.732 -4.209 1.00 91.94 110 LYS A O 1
ATOM 916 N N . TYR A 1 111 ? -8.143 7.825 -3.904 1.00 87.06 111 TYR A N 1
ATOM 917 C CA . TYR A 1 111 ? -8.598 7.211 -5.138 1.00 87.06 111 TYR A CA 1
ATOM 918 C C . TYR A 1 111 ? -10.078 6.815 -5.038 1.00 87.06 111 TYR A C 1
ATOM 920 O O . TYR A 1 111 ? -10.452 5.841 -4.393 1.00 87.06 111 TYR A O 1
ATOM 928 N N . LYS A 1 112 ? -10.954 7.589 -5.690 1.00 77.38 112 LYS A N 1
ATOM 929 C CA . LYS A 1 112 ? -12.417 7.415 -5.594 1.00 77.38 112 LYS A CA 1
ATOM 930 C C . LYS A 1 112 ? -12.950 6.168 -6.308 1.00 77.38 112 LYS A C 1
ATOM 932 O O . LYS A 1 112 ? -14.100 5.801 -6.098 1.00 77.38 112 LYS A O 1
ATOM 937 N N . ARG A 1 113 ? -12.147 5.550 -7.179 1.00 82.06 113 ARG A N 1
ATOM 938 C CA . ARG A 1 113 ? -12.557 4.450 -8.066 1.00 82.06 113 ARG A CA 1
ATOM 939 C C . ARG A 1 113 ? -11.844 3.133 -7.745 1.00 82.06 113 ARG A C 1
ATOM 941 O O . ARG A 1 113 ? -11.640 2.329 -8.644 1.00 82.06 113 ARG A O 1
ATOM 948 N N . LEU A 1 114 ? -11.439 2.911 -6.490 1.00 86.69 114 LEU A N 1
ATOM 949 C CA . LEU A 1 114 ? -10.864 1.621 -6.094 1.00 86.69 114 LEU A CA 1
ATOM 950 C C . LEU A 1 114 ? -11.910 0.518 -6.299 1.00 86.69 114 LEU A C 1
ATOM 952 O O . LEU A 1 114 ? -12.983 0.539 -5.692 1.00 86.69 114 LEU A O 1
ATOM 956 N N . GLN A 1 115 ? -11.596 -0.423 -7.182 1.00 91.31 115 GLN A N 1
ATOM 957 C CA . GLN A 1 115 ? -12.424 -1.574 -7.524 1.00 91.31 115 GLN A CA 1
ATOM 958 C C . GLN A 1 115 ? -11.540 -2.816 -7.621 1.00 91.31 115 GLN A C 1
ATOM 960 O O . GLN A 1 115 ? -10.332 -2.702 -7.811 1.00 91.31 115 GLN A O 1
ATOM 965 N N . LEU A 1 116 ? -12.144 -3.996 -7.485 1.00 94.44 116 LEU A N 1
ATOM 966 C CA . LEU A 1 116 ? -11.425 -5.263 -7.616 1.00 94.44 116 LEU A CA 1
ATOM 967 C C . LEU A 1 116 ? -10.777 -5.402 -8.995 1.00 94.44 116 LEU A C 1
ATOM 969 O O . LEU A 1 116 ? -11.290 -4.870 -9.980 1.00 94.44 116 LEU A O 1
ATOM 973 N N . GLY A 1 117 ? -9.670 -6.137 -9.037 1.00 94.69 117 GLY A N 1
ATOM 974 C CA . GLY A 1 117 ? -8.885 -6.371 -10.241 1.00 94.69 117 GLY A CA 1
ATOM 975 C C . GLY A 1 117 ? -7.794 -5.329 -10.477 1.00 94.69 117 GLY A C 1
ATOM 976 O O . GLY A 1 117 ? -7.505 -4.480 -9.625 1.00 94.69 117 GLY A O 1
ATOM 977 N N . LYS A 1 118 ? -7.174 -5.432 -11.655 1.00 92.81 118 LYS A N 1
ATOM 978 C CA . LYS A 1 118 ? -6.013 -4.642 -12.065 1.00 92.81 118 LYS A CA 1
ATOM 979 C C . LYS A 1 118 ? -6.436 -3.423 -12.877 1.00 92.81 118 LYS A C 1
ATOM 981 O O . LYS A 1 118 ? -7.139 -3.542 -13.876 1.00 92.81 118 LYS A O 1
ATOM 986 N N . HIS A 1 119 ? -5.926 -2.266 -12.479 1.00 91.12 119 HIS A N 1
ATOM 987 C CA . HIS A 1 119 ? -6.150 -0.978 -13.125 1.00 91.12 119 HIS A CA 1
ATOM 988 C C . HIS A 1 119 ? -4.802 -0.374 -13.495 1.00 91.12 119 HIS A C 1
ATOM 990 O O . HIS A 1 119 ? -3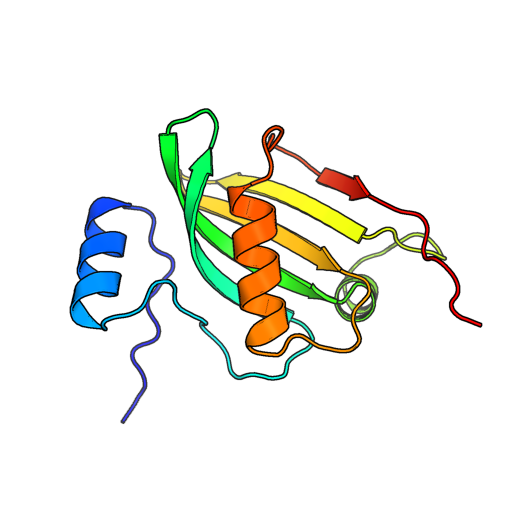.976 -0.128 -12.615 1.00 91.12 119 HIS A O 1
ATOM 996 N N . GLU A 1 120 ? -4.568 -0.154 -14.785 1.00 89.94 120 GLU A N 1
ATOM 997 C CA . GLU A 1 120 ? -3.303 0.369 -15.308 1.00 89.94 120 GLU A CA 1
ATOM 998 C C . GLU A 1 120 ? -3.390 1.871 -15.599 1.00 89.94 120 GLU A C 1
ATOM 1000 O O . GLU A 1 120 ? -4.425 2.379 -16.034 1.00 89.94 120 GLU A O 1
ATOM 1005 N N . TYR A 1 121 ? -2.289 2.588 -15.377 1.00 83.56 121 TYR A N 1
ATOM 1006 C CA . TYR A 1 121 ? -2.209 4.040 -15.483 1.00 83.56 121 TYR A CA 1
ATOM 1007 C C . TYR A 1 121 ? -0.907 4.494 -16.145 1.00 83.56 121 TYR A C 1
ATOM 1009 O O . TYR A 1 121 ? 0.171 3.950 -15.900 1.00 83.56 121 TYR A O 1
ATOM 1017 N N . GLY A 1 122 ? -1.021 5.574 -16.921 1.00 67.06 122 GLY A N 1
ATOM 1018 C CA . GLY A 1 122 ? 0.097 6.239 -17.585 1.00 67.06 122 GLY A CA 1
ATOM 1019 C C . GLY A 1 122 ? 0.631 5.504 -18.819 1.00 67.06 122 GLY A C 1
ATOM 1020 O O . GLY A 1 122 ? 0.424 4.307 -19.009 1.00 67.06 122 GLY A O 1
ATOM 1021 N N . ALA A 1 123 ? 1.333 6.256 -19.661 1.00 58.56 123 ALA A N 1
ATOM 1022 C CA . ALA A 1 123 ? 2.445 5.736 -20.450 1.00 58.56 123 ALA A CA 1
ATOM 1023 C C . ALA A 1 123 ? 3.722 5.966 -19.627 1.00 58.56 123 ALA A C 1
ATOM 1025 O O . ALA A 1 123 ? 3.747 6.886 -18.799 1.00 58.56 123 ALA A O 1
ATOM 1026 N N . ARG A 1 124 ? 4.776 5.162 -19.806 1.00 55.22 124 ARG A N 1
ATOM 1027 C CA . ARG A 1 124 ? 6.080 5.492 -19.226 1.00 55.22 124 ARG A CA 1
ATOM 1028 C C . ARG A 1 124 ? 6.548 6.752 -19.952 1.00 55.22 124 ARG A C 1
ATOM 1030 O O . ARG A 1 124 ? 7.030 6.674 -21.075 1.00 55.22 124 ARG A O 1
ATOM 1037 N N . SER A 1 125 ? 6.309 7.936 -19.380 1.00 46.41 125 SER A N 1
ATOM 1038 C CA . SER A 1 125 ? 6.911 9.154 -19.916 1.00 46.41 125 SER A CA 1
ATOM 1039 C C . SER A 1 125 ? 8.412 8.921 -19.865 1.00 46.41 125 SER A C 1
ATOM 1041 O O . SER A 1 125 ? 8.988 8.866 -18.778 1.00 46.41 125 SER A O 1
ATOM 1043 N N . LYS A 1 126 ? 9.017 8.695 -21.034 1.00 40.97 126 LYS A N 1
ATOM 1044 C CA . LYS A 1 126 ? 10.459 8.740 -21.207 1.00 40.97 126 LYS A CA 1
ATOM 1045 C C . LYS A 1 126 ? 10.876 10.148 -20.800 1.00 40.97 126 LYS A C 1
ATOM 1047 O O . LYS A 1 126 ? 10.733 11.087 -21.572 1.00 40.97 126 LYS A O 1
ATOM 1052 N N . THR A 1 127 ? 11.306 10.330 -19.560 1.00 39.00 127 THR A N 1
ATOM 1053 C CA . THR A 1 127 ? 12.349 11.320 -19.313 1.00 39.00 127 THR A CA 1
ATOM 1054 C C . THR A 1 127 ? 13.596 10.742 -19.958 1.00 39.00 127 THR A C 1
ATOM 1056 O O . THR A 1 127 ? 14.254 9.887 -19.362 1.00 39.00 127 THR A O 1
ATOM 1059 N N . GLU A 1 128 ? 13.776 11.101 -21.230 1.00 35.25 128 GLU A N 1
ATOM 1060 C CA . GLU A 1 128 ? 15.083 11.132 -21.890 1.00 35.25 128 GLU A CA 1
ATOM 1061 C C . GLU A 1 128 ? 16.036 12.047 -21.110 1.00 35.25 128 GLU A C 1
ATOM 1063 O O . GLU A 1 128 ? 15.551 13.043 -20.516 1.00 35.25 128 GLU A O 1
#

Sequence (128 aa):
MKKNIPKYQTSINEFRVELKKHNKPYFILNELPENKVQVQFEGKMRGESVVWNACFQTIEAYAKTHTVAEDPKQFINIEIEDKVYKIQVALNLKQFDQAAVERTIIMVRKYKRLQLGKHEYGARSKTE

Foldseek 3Di:
DPPCQDDQDLDPVVVVVVCVVVVHQWDWRDDDFFQKTFIWHWADDPRDITIEREIEGEPVVVVVPDPAPPFHFWKWAWDADPSRTYIYTYHNDPTDDPVNVVVVVVCRRPDPPDDHGMDGDDGPPPPD

Radius of gyration: 14.97 Å; chains: 1; bounding box: 32×26×44 Å

Organism: NCBI:txid652676

pLDDT: mean 88.38, std 15.15, range [34.97, 98.25]